Protein AF-A0AAD7C9P5-F1 (afdb_monomer)

Mean predicted aligned error: 8.2 Å

pLDDT: mean 75.11, std 7.24, range [59.19, 84.69]

Sequence (63 aa):
MRLLMERKIVSASPHMPAMAQSNLHLDILMGRDETIEPVDIFGGMETTPPQDIHRDMEKKLKM

Solvent-accessible surface area (backbone atoms only — not comparable to full-atom values): 4077 Å² total; per-residue (Å²): 113,68,70,62,53,52,50,57,58,41,72,54,68,74,89,55,76,69,50,59,81,59,65,52,64,43,32,55,75,69,71,67,61,89,74,88,53,71,52,57,69,49,55,66,55,87,82,60,75,94,66,63,61,67,61,47,36,34,65,72,69,73,105

Organism: Mycena rosella (NCBI:txid1033263)

Foldseek 3Di:
DVLVVQLVVLVCPPPQPLADDASVSVCVSVVNPPDDDPCRVRVPCPPPDDDPSVVSRCVVVVD

Structure (mmCIF, N/CA/C/O backbone):
data_AF-A0AAD7C9P5-F1
#
_entry.id   AF-A0AAD7C9P5-F1
#
loop_
_atom_s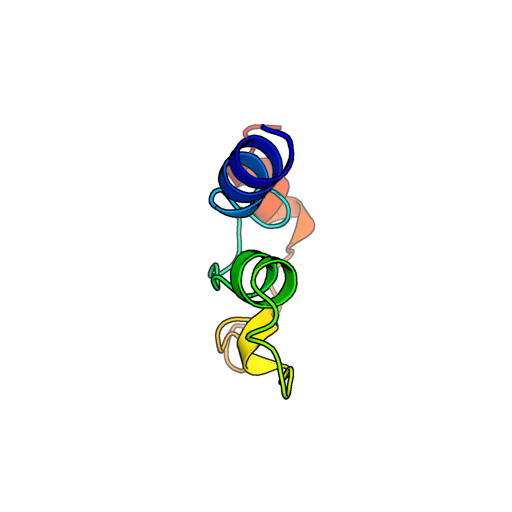ite.group_PDB
_atom_site.id
_atom_site.type_symbol
_atom_site.label_atom_id
_atom_site.label_alt_id
_atom_site.label_comp_id
_atom_site.label_asym_id
_atom_site.label_entity_id
_atom_site.label_seq_id
_atom_site.pdbx_PDB_ins_code
_atom_site.Cartn_x
_atom_site.Cartn_y
_atom_site.Cartn_z
_atom_site.occupancy
_atom_site.B_iso_or_equiv
_atom_site.auth_seq_id
_atom_site.auth_comp_id
_atom_site.auth_asym_id
_atom_site.auth_atom_id
_atom_site.pdbx_PDB_model_num
ATOM 1 N N . MET A 1 1 ? 24.008 8.285 5.559 1.00 62.22 1 MET A N 1
ATOM 2 C CA . MET A 1 1 ? 23.149 8.377 6.766 1.00 62.22 1 MET A CA 1
ATOM 3 C C . MET A 1 1 ? 21.679 8.648 6.447 1.00 62.22 1 MET A C 1
ATOM 5 O O . MET A 1 1 ? 20.842 7.947 6.993 1.00 62.22 1 MET A O 1
ATOM 9 N N . ARG A 1 2 ? 21.354 9.582 5.541 1.00 75.38 2 ARG A N 1
ATOM 10 C CA . ARG A 1 2 ? 19.975 9.917 5.128 1.00 75.38 2 ARG A CA 1
ATOM 11 C C . ARG A 1 2 ? 19.086 8.705 4.784 1.00 75.38 2 ARG A C 1
ATOM 13 O O . ARG A 1 2 ? 18.027 8.543 5.373 1.00 75.38 2 ARG A O 1
ATOM 20 N N . LEU A 1 3 ? 19.582 7.795 3.945 1.00 78.06 3 LEU A N 1
ATOM 21 C CA . LEU A 1 3 ? 18.820 6.632 3.467 1.00 78.06 3 LEU A CA 1
ATOM 22 C C . LEU A 1 3 ? 18.431 5.639 4.583 1.00 78.06 3 LEU A C 1
ATOM 24 O O . LEU A 1 3 ? 17.409 4.970 4.499 1.00 78.06 3 LEU A O 1
ATOM 28 N N . LEU A 1 4 ? 19.215 5.555 5.665 1.00 78.50 4 LEU A N 1
ATOM 29 C CA . LEU A 1 4 ? 18.888 4.709 6.822 1.00 78.50 4 LEU A CA 1
ATOM 30 C C . LEU A 1 4 ? 17.776 5.322 7.685 1.00 78.50 4 LEU A C 1
ATOM 32 O O . LEU A 1 4 ? 16.967 4.591 8.251 1.00 78.50 4 LEU A O 1
ATOM 36 N N . MET A 1 5 ? 17.721 6.655 7.770 1.00 79.00 5 MET A N 1
ATOM 37 C CA . MET A 1 5 ? 16.646 7.370 8.464 1.00 79.00 5 MET A CA 1
ATOM 38 C C . MET A 1 5 ? 15.340 7.277 7.676 1.00 79.00 5 MET A C 1
ATOM 40 O O . MET A 1 5 ? 14.310 6.940 8.254 1.00 79.00 5 MET A O 1
ATOM 44 N N . GLU A 1 6 ? 15.402 7.486 6.360 1.00 79.50 6 GLU A N 1
ATOM 45 C CA . GLU A 1 6 ? 14.251 7.355 5.461 1.00 79.50 6 GLU A CA 1
ATOM 46 C C . GLU A 1 6 ? 13.691 5.926 5.497 1.00 79.50 6 GLU A C 1
ATOM 48 O O . GLU A 1 6 ? 12.500 5.756 5.737 1.00 79.50 6 GLU A O 1
ATOM 53 N N . ARG A 1 7 ? 14.545 4.889 5.426 1.00 79.50 7 ARG A N 1
ATOM 54 C CA . ARG A 1 7 ? 14.111 3.487 5.586 1.00 79.50 7 ARG A CA 1
ATOM 55 C C . ARG A 1 7 ? 13.420 3.227 6.921 1.00 79.50 7 ARG A C 1
ATOM 57 O O . ARG A 1 7 ? 12.425 2.513 6.951 1.00 79.50 7 ARG A O 1
ATOM 64 N N . LYS A 1 8 ? 13.926 3.791 8.022 1.00 77.25 8 LYS A N 1
ATOM 65 C CA . LYS A 1 8 ? 13.325 3.612 9.351 1.00 77.25 8 LYS A CA 1
ATOM 66 C C . LYS A 1 8 ? 11.943 4.264 9.438 1.00 77.25 8 LYS A C 1
ATOM 68 O O . LYS A 1 8 ? 11.022 3.642 9.955 1.00 77.25 8 LYS A O 1
ATOM 73 N N . ILE A 1 9 ? 11.797 5.479 8.914 1.00 76.06 9 ILE A N 1
ATOM 74 C CA . ILE A 1 9 ? 10.520 6.212 8.895 1.00 76.06 9 ILE A CA 1
ATOM 75 C C . ILE A 1 9 ? 9.493 5.470 8.036 1.00 76.06 9 ILE A C 1
ATOM 77 O O . ILE A 1 9 ? 8.355 5.280 8.447 1.00 76.06 9 ILE A O 1
ATOM 81 N N . VAL A 1 10 ? 9.923 5.007 6.868 1.00 75.50 10 VAL A N 1
ATOM 82 C CA . VAL A 1 10 ? 9.075 4.337 5.884 1.00 75.50 10 VAL A CA 1
ATOM 83 C C . VAL A 1 10 ? 8.688 2.912 6.303 1.00 75.50 10 VAL A C 1
ATOM 85 O O . VAL A 1 10 ? 7.585 2.467 6.006 1.00 75.50 10 VAL A O 1
ATOM 88 N N . SER A 1 11 ? 9.557 2.205 7.037 1.00 71.62 11 SER A N 1
ATOM 89 C CA . SER A 1 11 ? 9.284 0.838 7.517 1.00 71.62 11 SER A CA 1
ATOM 90 C C . SER A 1 11 ? 8.124 0.734 8.508 1.00 71.62 11 SER A C 1
ATOM 92 O O . SER A 1 11 ? 7.546 -0.335 8.670 1.00 71.62 11 SER A O 1
ATOM 94 N N . ALA A 1 12 ? 7.790 1.830 9.183 1.00 65.88 12 ALA A N 1
ATOM 95 C CA . ALA A 1 12 ? 6.685 1.895 10.120 1.00 65.88 12 ALA A CA 1
ATOM 96 C C . ALA A 1 12 ? 5.609 2.780 9.499 1.00 65.88 12 ALA A C 1
ATOM 98 O O . ALA A 1 12 ? 5.506 3.932 9.896 1.00 65.88 12 ALA A O 1
ATOM 99 N N . SER A 1 13 ? 4.871 2.277 8.495 1.00 64.00 13 SER A N 1
ATOM 100 C CA . SER A 1 13 ? 3.846 3.050 7.772 1.00 64.00 13 SER A CA 1
ATOM 101 C C . SER A 1 13 ? 2.822 3.630 8.762 1.00 64.00 13 SER A C 1
ATOM 103 O O . SER A 1 13 ? 1.957 2.898 9.250 1.00 64.00 13 SER A O 1
ATOM 105 N N . PRO A 1 14 ? 2.903 4.925 9.126 1.00 63.72 14 PRO A N 1
ATOM 106 C CA . PRO A 1 14 ? 2.089 5.476 10.200 1.00 63.72 14 PRO A CA 1
ATOM 107 C C . PRO A 1 14 ? 0.809 6.122 9.662 1.00 63.72 14 PRO A C 1
ATOM 109 O O . PRO A 1 14 ? -0.019 6.570 10.450 1.00 63.72 14 PRO A O 1
ATOM 112 N N . HIS A 1 15 ? 0.646 6.205 8.335 1.00 69.38 15 HIS A N 1
ATOM 113 C CA . HIS A 1 15 ? -0.384 7.045 7.730 1.00 69.38 15 HIS A CA 1
ATOM 114 C C . HIS A 1 15 ? -1.788 6.430 7.842 1.00 69.38 15 HIS A C 1
ATOM 116 O O . HIS A 1 15 ? -2.763 7.170 7.914 1.00 69.38 15 HIS A O 1
ATOM 122 N N . MET A 1 16 ? -1.913 5.096 7.848 1.00 69.75 16 MET A N 1
ATOM 123 C CA . MET A 1 16 ? -3.200 4.405 7.988 1.00 69.75 16 MET A CA 1
ATOM 124 C C . MET A 1 16 ? -3.062 3.215 8.941 1.00 69.75 16 MET A C 1
ATOM 126 O O . MET A 1 16 ? -2.915 2.071 8.515 1.00 69.75 16 MET A O 1
ATOM 130 N N . PRO A 1 17 ? -3.109 3.463 10.263 1.00 71.81 17 PRO A N 1
ATOM 131 C CA . PRO A 1 17 ? -3.028 2.393 11.243 1.00 71.81 17 PRO A CA 1
ATOM 132 C C . PRO A 1 17 ? -4.247 1.472 11.163 1.00 71.81 17 PRO A C 1
ATOM 134 O O . PRO A 1 17 ? -4.120 0.297 11.475 1.00 71.81 17 PRO A O 1
ATOM 137 N N . ALA A 1 18 ? -5.425 1.966 10.770 1.00 73.06 18 ALA A N 1
ATOM 138 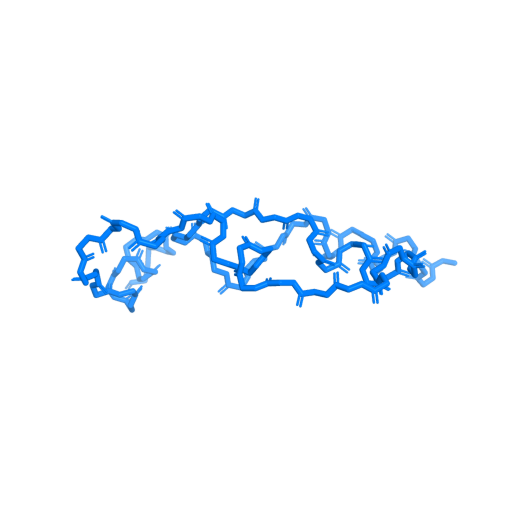C CA . ALA A 1 18 ? -6.661 1.180 10.714 1.00 73.06 18 ALA A CA 1
ATOM 139 C C . ALA A 1 18 ? -6.726 0.185 9.537 1.00 73.06 18 ALA A C 1
ATOM 141 O O . ALA A 1 18 ? -7.536 -0.736 9.589 1.00 73.06 18 ALA A O 1
ATOM 142 N N . MET A 1 19 ? -5.863 0.321 8.525 1.00 71.31 19 MET A N 1
ATOM 143 C CA . MET A 1 19 ? -5.888 -0.519 7.322 1.00 71.31 19 MET A CA 1
ATOM 144 C C . MET A 1 19 ? -4.771 -1.567 7.310 1.00 71.31 19 MET A C 1
ATOM 146 O O . MET A 1 19 ? -3.807 -1.489 8.078 1.00 71.31 19 MET A O 1
ATOM 150 N N . ALA A 1 20 ? -4.916 -2.561 6.429 1.00 71.19 20 ALA A N 1
ATOM 151 C CA . ALA A 1 20 ? -3.848 -3.502 6.121 1.00 71.19 20 ALA A CA 1
ATOM 152 C C . ALA A 1 20 ? -2.644 -2.737 5.553 1.00 71.19 20 ALA A C 1
ATOM 154 O O . ALA A 1 20 ? -2.795 -1.862 4.705 1.00 71.19 20 ALA A O 1
ATOM 155 N N . GLN A 1 21 ? -1.452 -3.047 6.057 1.00 70.94 21 GLN A N 1
ATOM 156 C CA . GLN A 1 21 ? -0.233 -2.336 5.692 1.00 70.94 21 GLN A CA 1
ATOM 157 C C . GLN A 1 21 ? 0.556 -3.156 4.677 1.00 70.94 21 GLN A C 1
ATOM 159 O O . GLN A 1 21 ? 0.887 -4.313 4.937 1.00 70.94 21 GLN A O 1
ATOM 164 N N . SER A 1 22 ? 0.882 -2.541 3.546 1.00 72.44 22 SER A N 1
ATOM 165 C CA . SER A 1 22 ? 1.868 -3.040 2.593 1.00 72.44 22 SER A CA 1
ATOM 166 C C . SER A 1 22 ? 3.195 -2.296 2.774 1.00 72.44 22 SER A C 1
ATOM 168 O O . SER A 1 22 ? 3.252 -1.194 3.327 1.00 72.44 22 SER A O 1
ATOM 170 N N . ASN A 1 23 ? 4.287 -2.885 2.285 1.00 77.00 23 ASN A N 1
ATOM 171 C CA . ASN A 1 23 ? 5.609 -2.250 2.287 1.00 77.00 23 ASN A CA 1
ATOM 172 C C . ASN A 1 23 ? 5.814 -1.290 1.101 1.00 77.00 23 ASN A C 1
ATOM 174 O O . ASN A 1 23 ? 6.949 -0.907 0.829 1.00 77.00 23 ASN A O 1
ATOM 178 N N . LEU A 1 24 ? 4.736 -0.849 0.440 1.00 80.19 24 LEU A N 1
ATOM 179 C CA . LEU A 1 24 ? 4.767 -0.044 -0.785 1.00 80.19 24 LEU A CA 1
ATOM 180 C C . LEU A 1 24 ? 5.722 1.153 -0.692 1.00 80.19 24 LEU A C 1
ATOM 182 O O . LEU A 1 24 ? 6.550 1.380 -1.566 1.00 80.19 24 LEU A O 1
ATOM 186 N N . HIS A 1 25 ? 5.663 1.900 0.409 1.00 80.56 25 HIS A N 1
ATOM 187 C CA . HIS A 1 25 ? 6.529 3.061 0.606 1.00 80.56 25 HIS A CA 1
ATOM 188 C C . HIS A 1 25 ? 8.023 2.692 0.646 1.00 80.56 25 HIS A C 1
ATOM 190 O O . HIS A 1 25 ? 8.868 3.480 0.216 1.00 80.56 25 HIS A O 1
ATOM 196 N N . LEU A 1 26 ? 8.362 1.510 1.175 1.00 83.31 26 LEU A N 1
ATOM 197 C CA . LEU A 1 26 ? 9.736 1.009 1.214 1.00 83.31 26 LEU A CA 1
ATOM 198 C C . LEU A 1 26 ? 10.183 0.570 -0.176 1.00 83.31 26 LEU A C 1
ATOM 200 O O . LEU A 1 26 ? 11.332 0.816 -0.537 1.00 83.31 26 LEU A O 1
ATOM 204 N N . ASP A 1 27 ? 9.284 -0.035 -0.943 1.00 83.12 27 ASP A N 1
ATOM 205 C CA . ASP A 1 27 ? 9.561 -0.457 -2.311 1.00 83.12 27 ASP A CA 1
ATOM 206 C C . ASP A 1 27 ? 9.814 0.754 -3.221 1.00 83.12 27 ASP A C 1
ATOM 208 O O . ASP A 1 27 ? 10.826 0.753 -3.923 1.00 83.12 27 ASP A O 1
ATOM 212 N N . ILE A 1 28 ? 9.039 1.839 -3.065 1.00 84.69 28 ILE A N 1
ATOM 213 C CA . ILE A 1 28 ? 9.286 3.146 -3.707 1.00 84.69 28 ILE A CA 1
ATOM 214 C C . ILE A 1 28 ? 10.673 3.692 -3.349 1.00 84.69 28 ILE A C 1
ATOM 216 O O . ILE A 1 28 ? 11.461 4.087 -4.208 1.00 84.69 28 ILE A O 1
ATOM 220 N N . LEU A 1 29 ? 11.017 3.702 -2.057 1.00 84.50 29 LEU A N 1
ATOM 221 C CA . LEU A 1 29 ? 12.305 4.238 -1.603 1.00 84.50 29 LEU A CA 1
ATOM 222 C C . LEU A 1 29 ? 13.499 3.418 -2.121 1.00 84.50 29 LEU A C 1
ATOM 224 O O . LEU A 1 29 ? 14.596 3.951 -2.296 1.00 84.50 29 LEU A O 1
ATOM 228 N N . MET A 1 30 ? 13.298 2.119 -2.331 1.00 84.00 30 MET A N 1
ATOM 229 C CA . MET A 1 30 ? 14.321 1.202 -2.829 1.00 84.00 30 MET A CA 1
ATOM 230 C C . MET A 1 30 ? 14.320 1.076 -4.362 1.00 84.00 30 MET A C 1
ATOM 232 O O . MET A 1 30 ? 15.171 0.351 -4.881 1.00 84.00 30 MET A O 1
ATOM 236 N N . GLY A 1 31 ? 13.413 1.770 -5.065 1.00 83.88 31 GLY A N 1
ATOM 237 C CA . GLY A 1 31 ? 13.268 1.735 -6.524 1.00 83.88 31 GLY A CA 1
ATOM 238 C C . GLY A 1 31 ? 12.851 0.365 -7.057 1.00 83.88 31 GLY A C 1
ATOM 239 O O . GLY A 1 31 ? 13.366 -0.076 -8.082 1.00 83.88 31 GLY A O 1
ATOM 240 N N . ARG A 1 32 ? 12.009 -0.353 -6.305 1.00 81.31 32 ARG A N 1
ATOM 241 C CA . ARG A 1 32 ? 11.499 -1.695 -6.645 1.00 81.31 32 ARG A CA 1
ATOM 242 C C . ARG A 1 32 ? 10.067 -1.672 -7.183 1.00 81.31 32 ARG A C 1
ATOM 244 O O . ARG A 1 32 ? 9.521 -2.724 -7.495 1.00 81.31 32 ARG A O 1
ATOM 251 N N . ASP A 1 33 ? 9.464 -0.496 -7.263 1.00 76.75 33 ASP A N 1
ATOM 252 C CA . ASP A 1 33 ? 8.106 -0.248 -7.726 1.00 76.75 33 ASP A CA 1
ATOM 253 C C . ASP A 1 33 ? 8.078 0.016 -9.241 1.00 76.75 33 ASP A C 1
ATOM 255 O O . ASP A 1 33 ? 8.089 1.151 -9.704 1.00 76.75 33 ASP A O 1
ATOM 259 N N . GLU A 1 34 ? 8.045 -1.044 -10.049 1.00 81.56 34 GLU A N 1
ATOM 260 C CA . GLU A 1 34 ? 7.859 -0.886 -11.504 1.00 81.56 34 GLU A CA 1
ATOM 261 C C . GLU A 1 34 ? 6.390 -0.612 -11.872 1.00 81.56 34 GLU A C 1
ATOM 263 O O . GLU A 1 34 ? 6.102 0.123 -12.817 1.00 81.56 34 GLU A O 1
ATOM 268 N N . THR A 1 35 ? 5.453 -1.168 -11.101 1.00 82.69 35 THR A N 1
ATOM 269 C CA . THR A 1 35 ? 4.004 -0.985 -11.249 1.00 82.69 35 THR A CA 1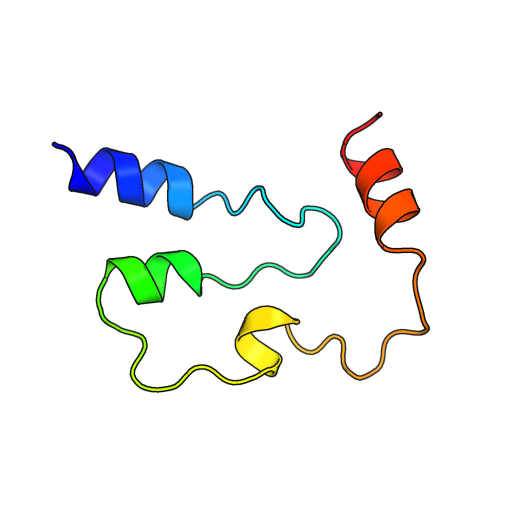
ATOM 270 C C . THR A 1 35 ? 3.354 -0.921 -9.872 1.00 82.69 35 THR A C 1
ATOM 272 O O . THR A 1 35 ? 3.689 -1.729 -9.011 1.00 82.69 35 THR A O 1
ATOM 275 N N . ILE A 1 36 ? 2.420 0.013 -9.674 1.00 82.38 36 ILE A N 1
ATOM 276 C CA . ILE A 1 36 ? 1.633 0.135 -8.439 1.00 82.38 36 ILE A CA 1
ATOM 277 C C . ILE A 1 36 ? 0.177 -0.151 -8.784 1.00 82.38 36 ILE A C 1
ATOM 279 O O . ILE A 1 36 ? -0.432 0.577 -9.576 1.00 82.38 36 ILE A O 1
ATOM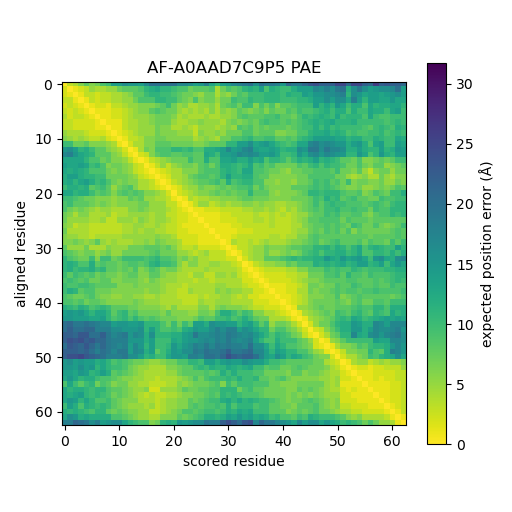 283 N N . GLU A 1 37 ? -0.380 -1.194 -8.187 1.00 83.62 37 GLU A N 1
ATOM 284 C CA . GLU A 1 37 ? -1.775 -1.577 -8.348 1.00 83.62 37 GLU A CA 1
ATOM 285 C C . GLU A 1 37 ? -2.616 -1.129 -7.140 1.00 83.62 37 GLU A C 1
ATOM 287 O O . GLU A 1 37 ? -2.097 -0.947 -6.035 1.00 83.62 37 GLU A O 1
ATOM 292 N N . PRO A 1 38 ? -3.944 -0.967 -7.294 1.00 76.62 38 PRO A N 1
ATOM 293 C CA . PRO A 1 38 ? -4.820 -0.616 -6.173 1.00 76.62 38 PRO A CA 1
ATOM 294 C C . PRO A 1 38 ? -4.699 -1.580 -4.981 1.00 76.62 38 PRO A C 1
ATOM 296 O O . PRO A 1 38 ? -4.754 -1.152 -3.827 1.00 76.62 38 PRO A O 1
ATOM 299 N N . VAL A 1 39 ? -4.455 -2.868 -5.242 1.00 77.88 39 VAL A N 1
ATOM 300 C CA . VAL A 1 39 ? -4.255 -3.888 -4.201 1.00 77.88 39 VAL A CA 1
ATOM 301 C C . VAL A 1 39 ? -3.029 -3.610 -3.325 1.00 7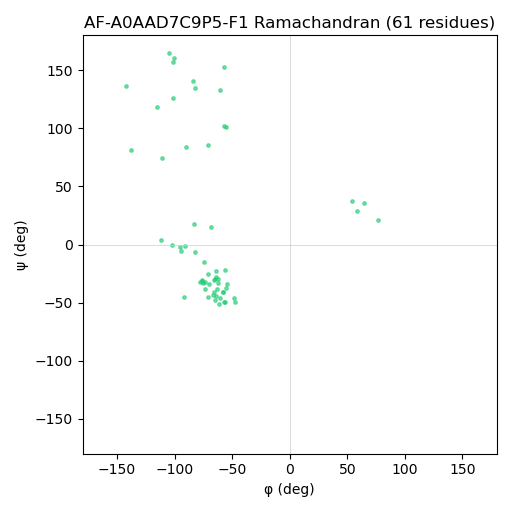7.88 39 VAL A C 1
ATOM 303 O O . VAL A 1 39 ? -3.062 -3.921 -2.134 1.00 77.88 39 VAL A O 1
ATOM 306 N N . ASP A 1 40 ? -1.994 -2.958 -3.861 1.00 77.12 40 ASP A N 1
ATOM 307 C CA . ASP A 1 40 ? -0.784 -2.602 -3.113 1.00 77.12 40 ASP A CA 1
ATOM 308 C C . ASP A 1 40 ? -1.049 -1.484 -2.104 1.00 77.12 40 ASP A C 1
ATOM 310 O O . ASP A 1 40 ? -0.355 -1.381 -1.096 1.00 77.12 40 ASP A O 1
ATOM 314 N N . ILE A 1 41 ? -2.064 -0.651 -2.347 1.00 75.00 41 ILE A N 1
ATOM 315 C CA . ILE A 1 41 ? -2.443 0.465 -1.471 1.00 75.00 41 ILE A CA 1
ATOM 316 C C . ILE A 1 41 ? -3.497 0.017 -0.457 1.00 75.00 41 ILE A C 1
ATOM 318 O O . ILE A 1 41 ? -3.402 0.336 0.729 1.00 75.00 41 ILE A O 1
ATOM 322 N N . PHE A 1 42 ? -4.506 -0.723 -0.916 1.00 74.06 42 PHE A N 1
ATOM 323 C CA . PHE A 1 42 ? -5.660 -1.105 -0.098 1.00 74.06 42 PHE A CA 1
ATOM 324 C C . PHE A 1 42 ? -5.520 -2.488 0.548 1.00 74.06 42 PHE A C 1
ATOM 326 O O . PHE A 1 42 ? -6.409 -2.911 1.286 1.00 74.06 42 PHE A O 1
ATOM 333 N N . GLY A 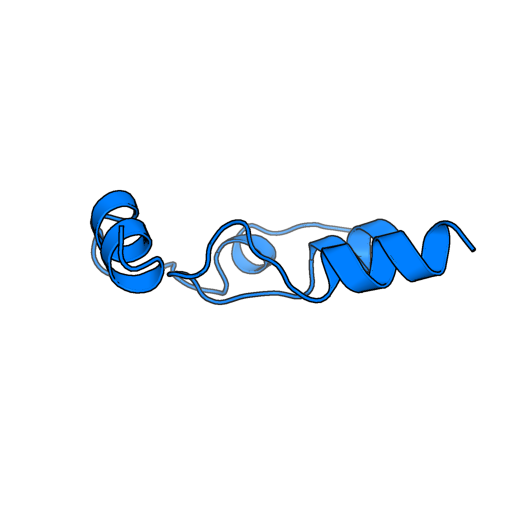1 43 ? -4.432 -3.218 0.282 1.00 72.69 43 GLY A N 1
ATOM 334 C CA . GLY A 1 43 ? -4.148 -4.517 0.897 1.00 72.69 43 GLY A CA 1
ATOM 335 C C . GLY A 1 43 ? -5.242 -5.564 0.659 1.00 72.69 43 GLY A C 1
ATOM 336 O O . GLY A 1 43 ? -5.466 -6.417 1.516 1.00 72.69 43 GLY A O 1
ATOM 337 N N . GLY A 1 44 ? -5.964 -5.471 -0.462 1.00 67.00 44 GLY A N 1
ATOM 338 C CA . GLY A 1 44 ? -7.073 -6.373 -0.784 1.00 67.00 44 GLY A CA 1
ATOM 339 C C . GLY A 1 44 ? -8.385 -6.095 -0.035 1.00 67.00 44 GLY A C 1
ATOM 340 O O . GLY A 1 44 ? -9.232 -6.982 0.032 1.00 67.00 44 GLY A O 1
ATOM 341 N N . MET A 1 45 ? -8.598 -4.884 0.496 1.00 64.00 45 MET A N 1
ATOM 342 C CA . MET A 1 45 ? -9.855 -4.451 1.147 1.00 64.00 45 MET A CA 1
ATOM 343 C C . MET A 1 45 ? -11.070 -4.299 0.200 1.00 64.00 45 MET A C 1
ATOM 345 O O . MET A 1 45 ? -12.093 -3.739 0.596 1.00 64.00 45 MET A O 1
ATOM 349 N N . GLU A 1 46 ? -11.005 -4.839 -1.019 1.00 60.62 46 GLU A N 1
ATOM 350 C CA . GLU A 1 46 ? -12.054 -4.782 -2.052 1.00 60.62 46 GLU A CA 1
ATOM 351 C C . GLU A 1 46 ? -13.417 -5.332 -1.571 1.00 60.62 46 GLU A C 1
ATOM 353 O O . GLU A 1 46 ? -14.460 -4.996 -2.126 1.00 60.62 46 GLU A O 1
ATOM 358 N N . THR A 1 47 ? -13.435 -6.174 -0.527 1.00 59.19 47 THR A N 1
ATOM 359 C CA . THR A 1 47 ? -14.643 -6.865 -0.035 1.00 59.19 47 THR A CA 1
ATOM 360 C C . THR A 1 47 ? -15.133 -6.404 1.339 1.00 59.19 47 THR A C 1
ATOM 362 O O . THR A 1 47 ? -16.065 -6.995 1.888 1.00 59.19 47 THR A O 1
ATOM 365 N N . THR A 1 48 ? -14.505 -5.395 1.942 1.00 61.78 48 THR A N 1
ATOM 366 C CA . THR A 1 48 ? -14.903 -4.906 3.273 1.00 61.78 48 THR A CA 1
ATOM 367 C C . THR A 1 48 ? -16.089 -3.939 3.154 1.00 61.78 48 THR A C 1
A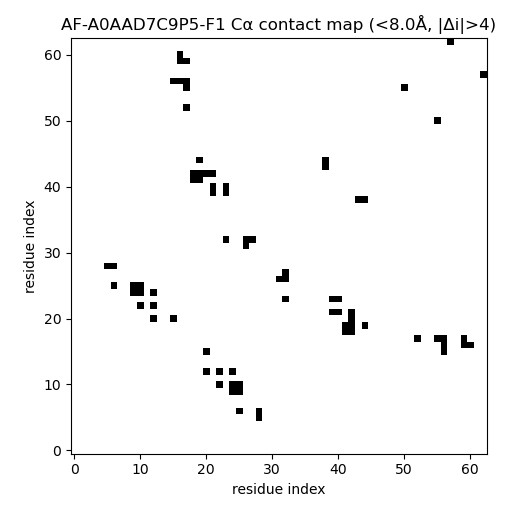TOM 369 O O . THR A 1 48 ? -16.072 -3.070 2.283 1.00 61.78 48 THR A O 1
ATOM 372 N N . PRO A 1 49 ? -17.137 -4.058 3.997 1.00 64.19 49 PRO A N 1
ATOM 373 C CA . PRO A 1 49 ? -18.233 -3.090 4.009 1.00 64.19 49 PRO A CA 1
ATOM 374 C C . PRO A 1 49 ? -17.691 -1.675 4.268 1.00 64.19 49 PRO A C 1
ATOM 376 O O . PRO A 1 49 ? -16.652 -1.557 4.919 1.00 64.19 49 PRO A O 1
ATOM 379 N N . PRO A 1 50 ? -18.370 -0.613 3.792 1.00 59.50 50 PRO A N 1
ATOM 380 C CA . PRO A 1 50 ? -17.902 0.761 3.950 1.00 59.50 50 PRO A CA 1
ATOM 381 C C . PRO A 1 50 ? -17.713 1.076 5.437 1.00 59.50 50 PRO A C 1
ATOM 383 O O . PRO A 1 50 ? -18.675 1.266 6.181 1.00 59.50 50 PRO A O 1
ATOM 386 N N . GLN A 1 51 ? -16.456 1.059 5.874 1.00 65.31 51 GLN A N 1
ATOM 387 C CA . GLN A 1 51 ? -16.053 1.433 7.218 1.00 65.31 51 GLN A CA 1
ATOM 388 C C . GLN A 1 51 ? -15.899 2.948 7.263 1.00 65.31 51 GLN A C 1
ATOM 390 O O . GLN A 1 51 ? -15.407 3.573 6.324 1.00 65.31 51 GLN A O 1
ATOM 395 N N . ASP A 1 52 ? -16.327 3.547 8.368 1.00 78.25 5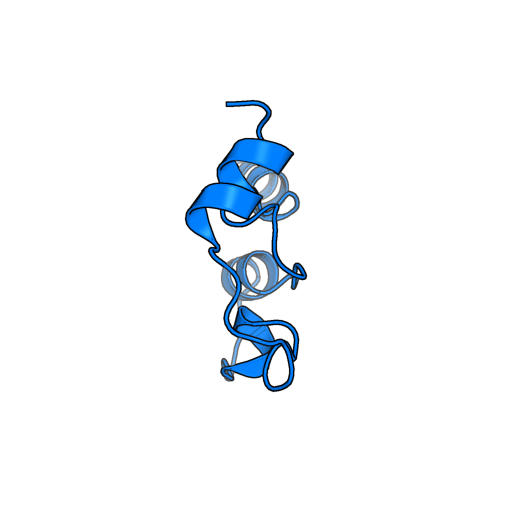2 ASP A N 1
ATOM 396 C CA . ASP A 1 52 ? -15.981 4.923 8.693 1.00 78.25 52 ASP A CA 1
ATOM 397 C C . ASP A 1 52 ? -14.491 4.952 9.065 1.00 78.25 52 ASP A C 1
ATOM 399 O O . ASP A 1 52 ? -14.111 4.795 10.227 1.00 78.25 52 ASP A O 1
ATOM 403 N N . ILE A 1 53 ? -13.644 5.073 8.035 1.00 76.38 53 ILE A N 1
ATOM 404 C CA . ILE A 1 53 ? -12.181 5.022 8.152 1.00 76.38 53 ILE A CA 1
ATOM 405 C C . ILE A 1 53 ? -11.696 6.063 9.164 1.00 76.38 53 ILE A C 1
ATOM 407 O O . ILE A 1 53 ? -10.793 5.782 9.948 1.00 76.38 53 ILE A O 1
ATOM 411 N N . HIS A 1 54 ? -12.323 7.242 9.189 1.00 80.00 54 HIS A N 1
ATOM 412 C CA . HIS A 1 54 ? -11.974 8.306 10.122 1.00 80.00 54 HIS A CA 1
ATOM 413 C C . HIS A 1 54 ? -12.180 7.859 11.571 1.00 80.00 54 HIS A C 1
ATOM 415 O O . HIS A 1 54 ? -11.254 7.920 12.381 1.00 80.00 54 HIS A O 1
ATOM 421 N N . ARG A 1 55 ? -13.360 7.318 11.882 1.00 82.75 55 ARG A N 1
ATOM 422 C CA . ARG A 1 55 ? -13.687 6.826 13.225 1.00 82.75 55 ARG A CA 1
ATOM 423 C C . ARG A 1 55 ? -12.805 5.652 13.664 1.00 82.75 55 ARG A C 1
ATOM 425 O O . ARG A 1 55 ? -12.415 5.567 14.831 1.00 82.75 55 ARG A O 1
ATOM 432 N N . ASP A 1 56 ? -12.477 4.741 12.751 1.00 81.62 56 ASP A N 1
ATOM 433 C CA . ASP A 1 56 ? -11.590 3.612 13.054 1.00 81.62 56 ASP A CA 1
ATOM 434 C C . ASP A 1 56 ? -10.135 4.065 13.268 1.00 81.62 56 ASP A C 1
ATOM 436 O O . ASP A 1 56 ? -9.431 3.520 14.129 1.00 81.62 56 ASP A O 1
ATOM 440 N N . MET A 1 57 ? -9.695 5.104 12.551 1.00 81.75 57 MET A N 1
ATOM 441 C CA . MET A 1 57 ? -8.407 5.760 12.779 1.00 81.75 57 MET A CA 1
ATOM 442 C C . MET A 1 57 ? -8.353 6.445 14.148 1.00 81.75 57 MET A C 1
ATOM 444 O O . MET A 1 57 ? -7.397 6.201 14.885 1.00 81.75 57 MET A O 1
ATOM 448 N N . GLU A 1 58 ? -9.373 7.222 14.523 1.00 83.44 58 GLU A N 1
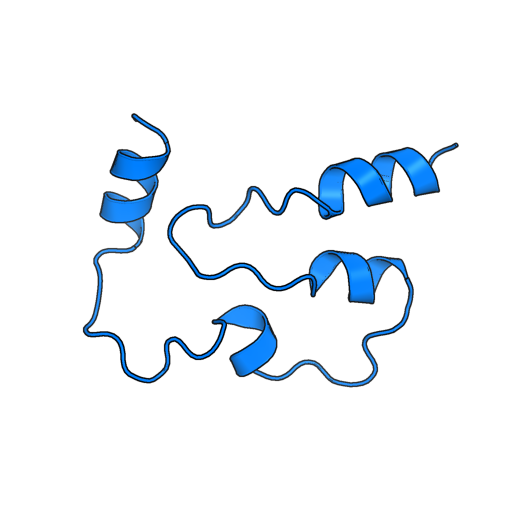ATOM 449 C CA . GLU A 1 58 ? -9.476 7.865 15.846 1.00 83.44 58 GLU A CA 1
ATOM 450 C C . GLU A 1 58 ? -9.396 6.827 16.972 1.00 83.44 58 GLU A C 1
ATOM 452 O O . GLU A 1 58 ? -8.532 6.904 17.853 1.00 83.44 58 GLU A O 1
ATOM 457 N N . LYS A 1 59 ? -10.199 5.759 16.869 1.00 82.81 59 LYS A N 1
ATOM 458 C CA . LYS A 1 59 ? -10.203 4.659 17.842 1.00 82.81 59 LYS A CA 1
ATOM 459 C C . LYS A 1 59 ? -8.830 3.998 17.981 1.00 82.81 59 LYS A C 1
ATOM 461 O O . LYS A 1 59 ? -8.426 3.653 19.094 1.00 82.81 59 LYS A O 1
ATOM 466 N N . LYS A 1 60 ? -8.111 3.789 16.872 1.00 79.12 60 LYS A N 1
ATOM 467 C CA . LYS A 1 60 ? -6.791 3.138 16.892 1.00 79.12 60 LYS A CA 1
ATOM 468 C C . LYS A 1 60 ? -5.684 4.070 17.388 1.00 79.12 60 LYS A C 1
ATOM 470 O O . LYS A 1 60 ? -4.755 3.599 18.043 1.00 79.12 60 LYS A O 1
ATOM 475 N N . LEU A 1 61 ? -5.804 5.370 17.128 1.00 81.25 61 LEU A N 1
ATOM 476 C CA . LEU A 1 61 ? -4.890 6.402 17.619 1.00 81.25 61 LEU A CA 1
ATOM 477 C C . LEU A 1 61 ? -5.196 6.850 19.057 1.00 81.25 61 LEU A C 1
ATOM 479 O O . LEU A 1 61 ? -4.384 7.567 19.638 1.00 81.25 61 LEU A O 1
ATOM 483 N N . LYS A 1 62 ? -6.306 6.382 19.649 1.00 78.88 62 LYS A N 1
ATOM 484 C CA . LYS A 1 62 ? -6.809 6.824 20.963 1.00 78.88 62 LYS A CA 1
ATOM 485 C C . LYS A 1 62 ? -6.980 8.348 21.026 1.00 78.88 62 LYS A C 1
ATOM 487 O O . LYS A 1 62 ? -6.667 8.957 22.050 1.00 78.88 62 LYS A O 1
ATOM 492 N N . MET A 1 63 ? -7.414 8.929 19.911 1.00 65.12 63 MET A N 1
ATOM 493 C CA . MET A 1 63 ? -7.867 10.317 19.815 1.00 65.12 63 MET A CA 1
ATOM 494 C C . MET A 1 63 ? -9.361 10.366 20.117 1.00 65.12 63 MET A C 1
ATOM 496 O O . MET A 1 63 ? -9.771 11.344 20.774 1.00 65.12 63 MET A O 1
#

Secondary structure (DSSP, 8-state):
-HHHHHHHHHHS--S-TTSPPPSHHHHHHTT--S---HHHHHTTGGGS----HHHHHHHHHT-

Nearest PDB structures (foldseek):
  8tm4-assembly1_e  TM=4.196E-01  e=2.702E-02  Homo sapiens
  8tm6-assembly1_h  TM=4.222E-01  e=7.211E-02  Homo sapiens
  8qym-assembly1_H  TM=4.174E-01  e=9.799E-02  Homo sapiens
  8qz9-assembly1_H  TM=4.177E-01  e=1.108E-01  Homo sapiens
  8qyn-assembly1_H  TM=4.220E-01  e=1.924E-01  Homo sapiens

InterPro domains:
  IPR008012 Proteasome maturation factor Ump1 [PTHR12828] (1-63)

Radius of gyration: 13.76 Å; Cα contacts (8 Å, |Δi|>4): 39; chains: 1; bounding box: 41×17×32 Å